Protein AF-0000000068980636 (afdb_homodimer)

Sequence (136 aa):
MPTYKFNMEMACEGCANAAKNVLKKLGDKIQSVETDVASQTVTVETELPQDEILK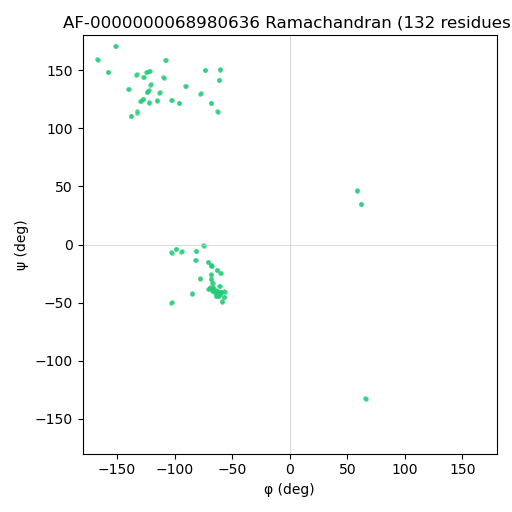TLEKTQKKITVVSMPTYKFNMEMACEGCANAAKN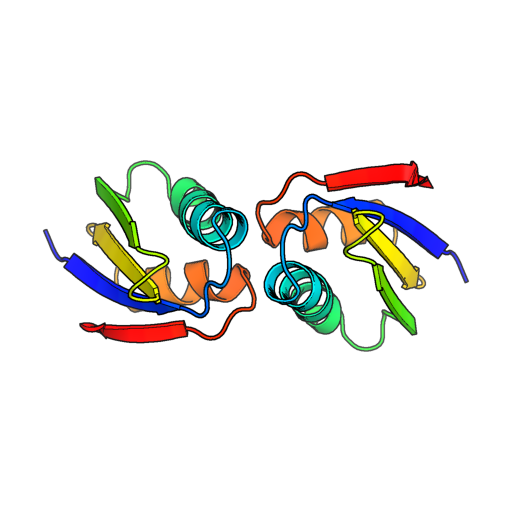VLKKLGDKIQSVETDVASQTVTVETELPQDEILKTLEKTQKKITVVS

Radius of gyration: 15.31 Å; Cα contacts (8 Å, |Δi|>4): 267; chains: 2; bounding box: 28×44×32 Å

Organism: Fasciola gigantica (NCBI:txid46835)

Secondary structure (DSSP, 8-state):
--EEEEEE--SSHHHHHHHHHHHHTTGGGEEEEEEETTTTEEEEEESS-HHHHHHHHHTT-S-EEE--/--EEEEEE--SSHHHHHHHHHHHHTTGGGEEEEEEETTTTEEEEEESS-HHHHHHHHHTT-S-EEE--

Foldseek 3Di:
DDKWKKAWQAPDVVLVVVLVVLVCVVPPQWPDWDADNVRRMIMTDGPDDPVVSVVSSCVSVTDMDTDD/DDKWKKAWQAPDVVLVVVLVVLVCVVPPQWPDWDADNVRRMIMTDGPDDPVVSVVSSCVSVTDMDTDD

pLDDT: mean 96.12, std 2.6, range [85.62, 98.75]

Solvent-accessible surface area (backbone atoms only — not comparable to full-atom values): 7414 Å² total; per-residue (Å²): 124,54,64,39,30,30,36,36,74,36,89,38,71,62,48,48,47,18,52,52,46,44,51,51,74,58,45,88,52,47,76,43,79,47,74,37,59,91,75,21,34,40,38,37,33,27,80,64,59,67,67,58,55,51,54,46,50,44,48,39,43,47,62,68,43,85,70,82,122,55,64,38,32,31,37,34,74,36,89,40,70,62,47,48,47,18,52,53,46,43,52,53,73,59,45,88,53,48,76,46,78,47,70,37,59,92,77,21,35,39,36,37,34,27,80,61,60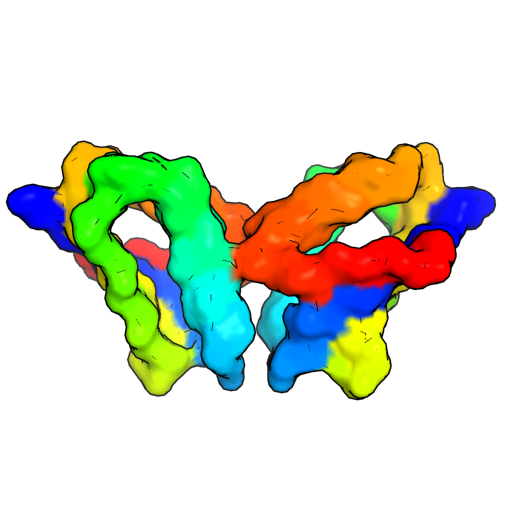,67,68,58,55,51,55,47,52,44,51,40,44,47,62,67,43,87,71,81

InterPro domains:
  IPR006121 Heavy metal-associated domain, HMA [PF00403] (7-62)
  IPR006121 Heavy metal-associated domain, HMA [PS50846] (1-65)
  IPR006121 Heavy metal-associated domain, HMA [cd00371] (10-65)
  IPR036163 Heavy metal-associated domain superfamily [SSF55008] (5-66)
  IPR051881 Copper transport ATOX1-like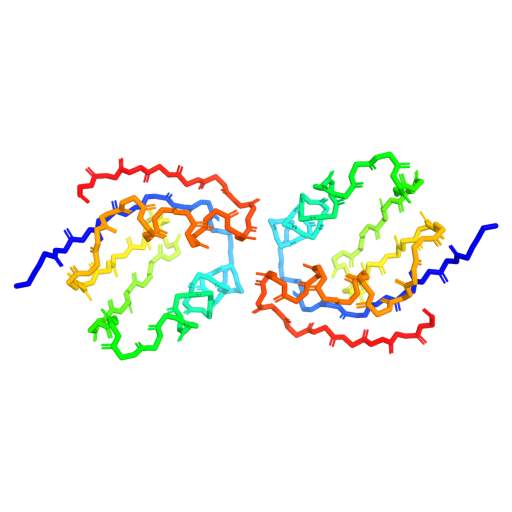 [PTHR46365] (1-67)

Structure (mmCIF, N/CA/C/O backbone):
data_AF-0000000068980636-model_v1
#
loop_
_entity.id
_entity.type
_entity.pdbx_description
1 polymer 'Copper transport protein ATOX1'
#
loop_
_atom_site.group_PDB
_atom_site.id
_atom_site.type_symbol
_atom_site.label_atom_id
_atom_site.label_alt_id
_atom_site.label_comp_id
_atom_site.label_asym_id
_atom_site.label_entity_id
_atom_site.label_seq_id
_atom_site.pdbx_PDB_ins_code
_atom_site.Cartn_x
_atom_site.Cartn_y
_atom_site.Cartn_z
_atom_site.occupancy
_atom_site.B_iso_or_equiv
_atom_site.auth_seq_id
_atom_site.auth_comp_id
_atom_site.auth_asym_id
_atom_site.auth_atom_id
_atom_site.pdbx_PDB_model_num
ATOM 1 N N . MET A 1 1 ? 5.371 23.688 12.695 1 85.75 1 MET A N 1
ATOM 2 C CA . MET A 1 1 ? 5.758 22.609 11.812 1 85.75 1 MET A CA 1
ATOM 3 C C . MET A 1 1 ? 4.77 22.469 10.656 1 85.75 1 MET A C 1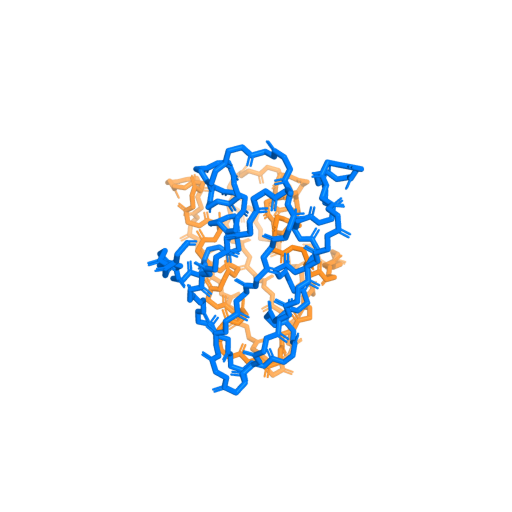
ATOM 5 O O . MET A 1 1 ? 3.561 22.578 10.852 1 85.75 1 MET A O 1
ATOM 9 N N . PRO A 1 2 ? 5.25 22.328 9.43 1 94.75 2 PRO A N 1
ATOM 10 C CA . PRO A 1 2 ? 4.289 22.266 8.32 1 94.75 2 PRO A CA 1
ATOM 11 C C . PRO A 1 2 ? 3.342 21.078 8.422 1 94.75 2 PRO A C 1
ATOM 13 O O . PRO A 1 2 ? 3.707 20.031 8.977 1 94.75 2 PRO A O 1
ATOM 16 N N . THR A 1 3 ? 2.062 21.266 8.055 1 97.94 3 THR A N 1
ATOM 17 C CA . THR A 1 3 ? 1.036 20.234 7.941 1 97.94 3 THR A CA 1
ATOM 18 C C . THR A 1 3 ? 0.576 20.078 6.496 1 97.94 3 THR A C 1
ATOM 20 O O . THR A 1 3 ? 0.189 21.062 5.855 1 97.94 3 THR A O 1
ATOM 23 N N . TYR A 1 4 ? 0.702 18.891 6.059 1 98.5 4 TYR A N 1
ATOM 24 C CA . TYR A 1 4 ? 0.232 18.609 4.707 1 98.5 4 TYR A CA 1
ATOM 25 C C . TYR A 1 4 ? -1.021 17.75 4.734 1 98.5 4 TYR A C 1
ATOM 27 O O . TYR A 1 4 ? -1.142 16.844 5.566 1 98.5 4 TYR A O 1
ATOM 35 N N . LYS A 1 5 ? -1.926 18.016 3.805 1 98.69 5 LYS A N 1
ATOM 36 C CA . LYS A 1 5 ? -3.15 17.234 3.641 1 98.69 5 LYS A CA 1
ATOM 37 C C . LYS A 1 5 ? -3.227 16.609 2.246 1 98.69 5 LYS A C 1
ATOM 39 O O . LYS A 1 5 ? -2.922 17.281 1.252 1 98.69 5 LYS A O 1
ATOM 44 N N . PHE A 1 6 ? -3.656 15.391 2.262 1 98.75 6 PHE A N 1
ATOM 45 C CA . PHE A 1 6 ? -3.799 14.648 1.015 1 98.75 6 PHE A CA 1
ATOM 46 C C . PHE A 1 6 ? -5.148 13.938 0.954 1 98.75 6 PHE A C 1
ATOM 48 O O . PHE A 1 6 ? -5.691 13.539 1.984 1 98.75 6 PHE A O 1
ATOM 55 N N . ASN A 1 7 ? -5.648 13.867 -0.273 1 98.44 7 ASN A N 1
ATOM 56 C CA . ASN A 1 7 ? -6.699 12.883 -0.533 1 98.44 7 ASN A CA 1
ATOM 57 C C . ASN A 1 7 ? -6.117 11.555 -0.994 1 98.44 7 ASN A C 1
ATOM 59 O O . ASN A 1 7 ? -5.172 11.523 -1.786 1 98.44 7 ASN A O 1
ATOM 63 N N . MET A 1 8 ? -6.68 10.523 -0.436 1 97.31 8 MET A N 1
ATOM 64 C CA . MET A 1 8 ? -6.305 9.172 -0.836 1 97.31 8 MET A CA 1
ATOM 65 C C . MET A 1 8 ? -7.527 8.266 -0.911 1 97.31 8 MET A C 1
ATOM 67 O O . MET A 1 8 ? -8.398 8.312 -0.038 1 97.31 8 MET A O 1
ATOM 71 N N . GLU A 1 9 ? -7.613 7.555 -1.938 1 94.62 9 GLU A N 1
ATOM 72 C CA . GLU A 1 9 ? -8.703 6.594 -2.053 1 94.62 9 GLU A CA 1
ATOM 73 C C . GLU A 1 9 ? -8.625 5.531 -0.958 1 94.62 9 GLU A C 1
ATOM 75 O O . GLU A 1 9 ? -7.656 4.77 -0.895 1 94.62 9 GLU A O 1
ATOM 80 N N . MET A 1 10 ? -9.688 5.543 -0.004 1 92.5 10 MET A N 1
ATOM 81 C CA . MET A 1 10 ? -9.781 4.578 1.09 1 92.5 10 MET A CA 1
ATOM 82 C C . MET A 1 10 ? -11.188 3.996 1.18 1 92.5 10 MET A C 1
ATOM 84 O O . MET A 1 10 ? -12.172 4.738 1.254 1 92.5 10 MET A O 1
ATOM 88 N N . ALA A 1 11 ? -11.32 2.768 0.949 1 87.44 11 ALA A N 1
ATOM 89 C CA . ALA A 1 11 ? -12.648 2.188 1.088 1 87.44 11 ALA A CA 1
ATOM 90 C C . ALA A 1 11 ? -12.773 1.394 2.385 1 87.44 11 ALA A C 1
ATOM 92 O O . ALA A 1 11 ? -13.859 0.943 2.746 1 87.44 11 ALA A O 1
ATOM 93 N N . CYS A 1 12 ? -11.711 1.227 3.084 1 92.75 12 CYS A N 1
ATOM 94 C CA . CYS A 1 12 ? -11.719 0.451 4.32 1 92.75 12 CYS A CA 1
ATOM 95 C C . CYS A 1 12 ? -10.648 0.943 5.277 1 92.75 12 CYS A C 1
ATOM 97 O O . CYS A 1 12 ? -9.766 1.712 4.891 1 92.75 12 CYS A O 1
ATOM 99 N N . GLU A 1 13 ? -10.742 0.378 6.52 1 92.31 13 GLU A N 1
ATOM 100 C CA . GLU A 1 13 ? -9.758 0.745 7.527 1 92.31 13 GLU A CA 1
ATOM 101 C C . GLU A 1 13 ? -8.375 0.196 7.176 1 92.31 13 GLU A C 1
ATOM 103 O O . GLU A 1 13 ? -7.355 0.783 7.543 1 92.31 13 GLU A O 1
ATOM 108 N N . GLY A 1 14 ? -8.32 -0.842 6.449 1 92.56 14 GLY A N 1
ATOM 109 C CA . GLY A 1 14 ? -7.055 -1.405 6 1 92.56 14 GLY A CA 1
ATOM 110 C C . GLY A 1 14 ? -6.246 -0.45 5.145 1 92.56 14 GLY A C 1
ATOM 111 O O . GLY A 1 14 ? -5.027 -0.35 5.301 1 92.56 14 GLY A O 1
ATOM 112 N N . CYS A 1 15 ? -6.957 0.218 4.297 1 93.38 15 CYS A N 1
ATOM 113 C CA . CYS A 1 15 ? -6.293 1.21 3.457 1 93.38 15 CYS A CA 1
ATOM 114 C C . CYS A 1 15 ? -5.723 2.344 4.301 1 93.38 15 CYS A C 1
ATOM 116 O O . CYS A 1 15 ? -4.609 2.807 4.055 1 93.38 15 CYS A O 1
ATOM 118 N N . ALA A 1 16 ? -6.559 2.797 5.262 1 95 16 ALA A N 1
ATOM 119 C CA . ALA A 1 16 ? -6.07 3.842 6.156 1 95 16 ALA A CA 1
ATOM 120 C C . ALA A 1 16 ? -4.828 3.379 6.914 1 95 16 ALA A C 1
ATOM 122 O O . ALA A 1 16 ? -3.855 4.129 7.043 1 95 16 ALA A O 1
ATOM 123 N N . ASN A 1 17 ? -4.824 2.172 7.348 1 95.38 17 ASN A N 1
ATOM 124 C CA . ASN A 1 17 ? -3.676 1.632 8.07 1 95.38 17 ASN A CA 1
ATOM 125 C C . ASN A 1 17 ? -2.449 1.52 7.168 1 95.38 17 ASN A C 1
ATOM 127 O O . ASN A 1 17 ? -1.322 1.736 7.617 1 95.38 17 ASN A O 1
ATOM 131 N N . ALA A 1 18 ? -2.715 1.175 5.953 1 95.12 18 ALA A N 1
ATOM 132 C CA . ALA A 1 18 ? -1.614 1.14 4.992 1 95.12 18 ALA A CA 1
ATOM 133 C C . ALA A 1 18 ? -0.92 2.496 4.902 1 95.12 18 ALA A C 1
ATOM 135 O O . ALA A 1 18 ? 0.31 2.574 4.945 1 95.12 18 ALA A O 1
ATOM 136 N N . ALA A 1 19 ? -1.663 3.572 4.824 1 97.06 19 ALA A N 1
ATOM 137 C CA . ALA A 1 19 ? -1.111 4.926 4.789 1 97.06 19 ALA A CA 1
ATOM 138 C C . ALA A 1 19 ? -0.272 5.207 6.031 1 97.06 19 ALA A C 1
ATOM 140 O O . ALA A 1 19 ? 0.861 5.684 5.926 1 97.06 19 ALA A O 1
ATOM 141 N N . LYS A 1 20 ? -0.861 4.902 7.137 1 97.25 20 LYS A N 1
ATOM 142 C CA . LYS A 1 20 ? -0.14 5.129 8.383 1 97.25 20 LYS A CA 1
ATOM 143 C C . LYS A 1 20 ? 1.159 4.328 8.422 1 97.25 20 LYS A C 1
ATOM 145 O O . LYS A 1 20 ? 2.209 4.859 8.789 1 97.25 20 LYS A O 1
ATOM 150 N N . ASN A 1 21 ? 1.07 3.127 7.973 1 96.44 21 ASN A N 1
ATOM 151 C CA . ASN A 1 21 ? 2.213 2.225 8.07 1 96.44 21 ASN A CA 1
ATOM 152 C C . ASN A 1 21 ? 3.33 2.625 7.113 1 96.44 21 ASN A C 1
ATOM 154 O O . ASN A 1 21 ? 4.512 2.523 7.453 1 96.44 21 ASN A O 1
ATOM 158 N N . VAL A 1 22 ? 3.004 3.066 5.941 1 96.62 22 VAL A N 1
ATOM 159 C CA . VAL A 1 22 ? 4.047 3.49 5.012 1 96.62 22 VAL A CA 1
ATOM 160 C C . VAL A 1 22 ? 4.727 4.75 5.539 1 96.62 22 VAL A C 1
ATOM 162 O O . VAL A 1 22 ? 5.938 4.93 5.371 1 96.62 22 VAL A O 1
ATOM 165 N N . LEU A 1 23 ? 3.984 5.586 6.219 1 97.88 23 LEU A N 1
ATOM 166 C CA . LEU A 1 23 ? 4.535 6.832 6.746 1 97.88 23 LEU A CA 1
ATOM 167 C C . LEU A 1 23 ? 5.352 6.57 8.008 1 97.88 23 LEU A C 1
ATOM 169 O O . LEU A 1 23 ? 6.293 7.309 8.305 1 97.88 23 LEU A O 1
ATOM 173 N N . LYS A 1 24 ? 4.949 5.539 8.703 1 96.25 24 LYS A N 1
ATOM 174 C CA . LYS A 1 24 ? 5.684 5.16 9.906 1 96.25 24 LYS A CA 1
ATOM 175 C C . LYS A 1 24 ? 7.137 4.824 9.578 1 96.25 24 LYS A C 1
ATOM 177 O O . LYS A 1 24 ? 8.023 5 10.414 1 96.25 24 LYS A O 1
ATOM 182 N N . LYS A 1 25 ? 7.375 4.449 8.367 1 95.19 25 LYS A N 1
ATOM 183 C CA . LYS A 1 25 ? 8.727 4.094 7.945 1 95.19 25 LYS A CA 1
ATOM 184 C C . LYS A 1 25 ? 9.633 5.32 7.922 1 95.19 25 LYS A C 1
ATOM 186 O O . LYS A 1 25 ? 10.859 5.191 7.926 1 95.19 25 LYS A O 1
ATOM 191 N N . LEU A 1 26 ? 9.055 6.492 7.906 1 95.81 26 LEU A N 1
ATOM 192 C CA . LEU A 1 26 ? 9.82 7.73 7.93 1 95.81 26 LEU A CA 1
ATOM 193 C C . LEU A 1 26 ? 10.242 8.078 9.352 1 95.81 26 LEU A C 1
ATOM 195 O O . LEU A 1 26 ? 11.055 8.984 9.562 1 95.81 26 LEU A O 1
ATOM 199 N N . GLY A 1 27 ? 9.797 7.344 10.273 1 91.06 27 GLY A N 1
ATOM 200 C CA . GLY A 1 27 ? 10.273 7.375 11.648 1 91.06 27 GLY A CA 1
ATOM 201 C C . GLY A 1 27 ? 9.977 8.68 12.352 1 91.06 27 GLY A C 1
ATOM 202 O O . GLY A 1 27 ? 8.836 9.156 12.344 1 91.06 27 GLY A O 1
ATOM 203 N N . ASP A 1 28 ? 11.062 9.18 13 1 91 28 ASP A N 1
ATOM 204 C CA . ASP A 1 28 ? 10.938 10.32 13.898 1 91 28 ASP A CA 1
ATOM 205 C C . ASP A 1 28 ? 10.758 11.625 13.125 1 91 28 ASP A C 1
ATOM 207 O O . ASP A 1 28 ? 10.555 12.68 13.711 1 91 28 ASP A O 1
ATOM 211 N N . LYS A 1 29 ? 10.766 11.578 11.844 1 94.31 29 LYS A N 1
ATOM 212 C CA . LYS A 1 29 ? 10.617 12.773 11.023 1 94.31 29 LYS A CA 1
ATOM 213 C C . LYS A 1 29 ? 9.148 13.164 10.883 1 94.31 29 LYS A C 1
ATOM 215 O O . LYS A 1 29 ? 8.828 14.25 10.391 1 94.31 29 LYS A O 1
ATOM 220 N N . ILE A 1 30 ? 8.297 12.211 11.289 1 96.56 30 ILE A N 1
ATOM 221 C CA . ILE A 1 30 ? 6.859 12.453 11.266 1 96.56 30 ILE A CA 1
ATOM 222 C C . ILE A 1 30 ? 6.363 12.742 12.68 1 96.56 30 ILE A C 1
ATOM 224 O O . ILE A 1 30 ? 6.59 11.945 13.602 1 96.56 30 ILE A O 1
ATOM 228 N N . GLN A 1 31 ? 5.727 13.836 12.852 1 97.06 31 GLN A N 1
ATOM 229 C CA . GLN A 1 31 ? 5.207 14.203 14.164 1 97.06 31 GLN A CA 1
ATOM 230 C C . GLN A 1 31 ? 3.836 13.57 14.406 1 97.06 31 GLN A C 1
ATOM 232 O O . GLN A 1 31 ? 3.543 13.117 15.508 1 97.06 31 GLN A O 1
ATOM 237 N N . SER A 1 32 ? 3.025 13.609 13.367 1 97.75 32 SER A N 1
ATOM 238 C CA . SER A 1 32 ? 1.723 12.961 13.5 1 97.75 32 SER A CA 1
ATOM 239 C C . SER A 1 32 ? 1.138 12.609 12.141 1 97.75 32 SER A C 1
ATOM 241 O O . SER A 1 32 ? 1.431 13.273 11.141 1 97.75 32 SER A O 1
ATOM 243 N N . VAL A 1 33 ? 0.408 11.57 12.141 1 98.31 33 VAL A N 1
ATOM 244 C CA . VAL A 1 33 ? -0.379 11.141 10.992 1 98.31 33 VAL A CA 1
ATOM 245 C C . VAL A 1 33 ? -1.83 10.922 11.414 1 98.31 33 VAL A C 1
ATOM 247 O O . VAL A 1 33 ? -2.104 10.164 12.352 1 98.31 33 VAL A O 1
ATOM 250 N N . GLU A 1 34 ? -2.754 11.57 10.75 1 98.06 34 GLU A N 1
ATOM 251 C CA . GLU A 1 34 ? -4.188 11.359 10.938 1 98.06 34 GLU A CA 1
ATOM 252 C C . GLU A 1 34 ? -4.863 10.953 9.625 1 98.06 34 GLU A C 1
ATOM 254 O O . GLU A 1 34 ? -4.617 11.562 8.586 1 98.06 34 GLU A O 1
ATOM 259 N N . THR A 1 35 ? -5.676 9.898 9.805 1 98.19 35 THR A N 1
ATOM 260 C CA . THR A 1 35 ? -6.426 9.445 8.641 1 98.19 35 THR A CA 1
ATOM 261 C C . THR A 1 35 ? -7.926 9.477 8.914 1 98.19 35 THR A C 1
ATOM 263 O O . THR A 1 35 ? -8.359 9.312 10.055 1 98.19 35 THR A O 1
ATOM 266 N N . ASP A 1 36 ? -8.672 9.711 7.832 1 97.62 36 ASP A N 1
ATOM 267 C CA . ASP A 1 36 ? -10.125 9.695 7.895 1 97.62 36 ASP A CA 1
ATOM 268 C C . ASP A 1 36 ? -10.719 8.984 6.676 1 97.62 36 ASP A C 1
ATOM 270 O O . ASP A 1 36 ? -10.688 9.523 5.566 1 97.62 36 ASP A O 1
ATOM 274 N N . VAL A 1 37 ? -11.305 7.805 6.883 1 96.12 37 VAL A N 1
ATOM 275 C CA . VAL A 1 37 ? -11.828 6.988 5.793 1 96.12 37 VAL A CA 1
ATOM 276 C C . VAL A 1 37 ? -13.062 7.664 5.188 1 96.12 37 VAL A C 1
ATOM 278 O O . VAL A 1 37 ? -13.234 7.66 3.965 1 96.12 37 VAL A O 1
ATOM 281 N N . ALA A 1 38 ? -13.875 8.297 6.043 1 96.62 38 ALA A N 1
ATOM 282 C CA . ALA A 1 38 ? -15.109 8.922 5.578 1 96.62 38 ALA A CA 1
ATOM 283 C C . ALA A 1 38 ? -14.82 10.062 4.609 1 96.62 38 ALA A C 1
ATOM 285 O O . ALA A 1 38 ? -15.453 10.172 3.561 1 96.62 38 ALA A O 1
ATOM 286 N N . SER A 1 39 ? -13.773 10.82 4.93 1 96.94 39 SER A N 1
ATOM 287 C CA . SER A 1 39 ? -13.422 11.961 4.086 1 96.94 39 SER A CA 1
ATOM 288 C C . SER A 1 39 ? -12.281 11.609 3.133 1 96.94 39 SER A C 1
ATOM 290 O O . SER A 1 39 ? -11.891 12.43 2.297 1 96.94 39 SER A O 1
ATOM 292 N N . GLN A 1 40 ? -11.75 10.461 3.236 1 97.44 40 GLN A N 1
ATOM 293 C CA . GLN A 1 40 ? -10.68 9.953 2.385 1 97.44 40 GLN A CA 1
ATOM 294 C C . GLN A 1 40 ? -9.453 10.859 2.455 1 97.44 40 GLN A C 1
ATOM 296 O O . GLN A 1 40 ? -8.875 11.219 1.423 1 97.44 40 GLN A O 1
ATOM 301 N N . THR A 1 41 ? -9.078 11.227 3.713 1 98.19 41 THR A N 1
ATOM 302 C CA . THR A 1 41 ? -7.992 12.188 3.859 1 98.19 41 THR A CA 1
ATOM 303 C C . THR A 1 41 ? -6.883 11.617 4.742 1 98.19 41 THR A C 1
ATOM 305 O O . THR A 1 41 ? -7.148 10.812 5.641 1 98.19 41 THR A O 1
ATOM 308 N N . VAL A 1 42 ? -5.664 12.047 4.426 1 98.62 42 VAL A N 1
ATOM 309 C CA . VAL A 1 42 ? -4.473 11.836 5.242 1 98.62 42 VAL A CA 1
ATOM 310 C C . VAL A 1 42 ? -3.842 13.188 5.59 1 98.62 42 VAL A C 1
ATOM 312 O O . VAL A 1 42 ? -3.537 13.984 4.699 1 98.62 42 VAL A O 1
ATOM 315 N N . THR A 1 43 ? -3.693 13.469 6.836 1 98.75 43 THR A N 1
ATOM 316 C CA . THR A 1 43 ? -3.041 14.688 7.316 1 98.75 43 THR A CA 1
ATOM 317 C C . THR A 1 43 ? -1.734 14.352 8.031 1 98.75 43 THR A C 1
ATOM 319 O O . THR A 1 43 ? -1.711 13.508 8.93 1 98.75 43 THR A O 1
ATOM 322 N N . VAL A 1 44 ? -0.689 15.07 7.629 1 98.56 44 VAL A N 1
ATOM 323 C CA . VAL A 1 44 ? 0.635 14.734 8.141 1 98.56 44 VAL A CA 1
ATOM 324 C C . VAL A 1 44 ? 1.315 15.984 8.688 1 98.56 44 VAL A C 1
ATOM 326 O O . VAL A 1 44 ? 1.408 17 7.992 1 98.56 44 VAL A O 1
ATOM 329 N N . GLU A 1 45 ? 1.714 15.977 9.906 1 98.44 45 GLU A N 1
ATOM 330 C CA . GLU A 1 45 ? 2.582 16.984 10.492 1 98.44 45 GLU A CA 1
ATOM 331 C C . GLU A 1 45 ? 4.043 16.547 10.469 1 98.44 45 GLU A C 1
ATOM 333 O O . GLU A 1 45 ? 4.398 15.531 11.07 1 98.44 45 GLU A O 1
ATOM 338 N N . THR A 1 46 ? 4.953 17.312 9.828 1 98.06 46 THR A N 1
ATOM 339 C CA . THR A 1 46 ? 6.32 16.859 9.602 1 98.06 46 THR A CA 1
ATOM 340 C C . THR A 1 46 ? 7.211 18.016 9.156 1 98.06 46 THR A C 1
ATOM 342 O O . THR A 1 46 ? 6.715 19.047 8.695 1 98.06 46 THR A O 1
ATOM 345 N N . GLU A 1 47 ? 8.477 17.797 9.352 1 96.38 47 GLU A N 1
ATOM 346 C CA . GLU A 1 47 ? 9.43 18.781 8.836 1 96.38 47 GLU A CA 1
ATOM 347 C C . GLU A 1 47 ? 9.93 18.391 7.449 1 96.38 47 GLU A C 1
ATOM 349 O O . GLU A 1 47 ? 10.633 19.172 6.801 1 96.38 47 GLU A O 1
ATOM 354 N N . LEU A 1 48 ? 9.531 17.203 7 1 97.44 48 LEU A N 1
ATOM 355 C CA . LEU A 1 48 ? 9.93 16.766 5.668 1 97.44 48 LEU A CA 1
ATOM 356 C 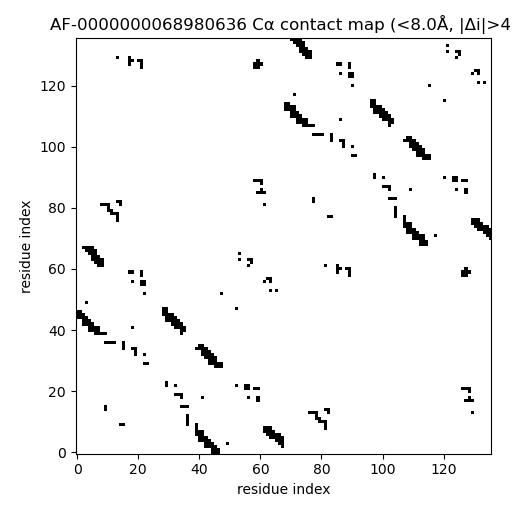C . LEU A 1 48 ? 9.156 17.516 4.594 1 97.44 48 LEU A C 1
ATOM 358 O O . LEU A 1 48 ? 8.039 17.984 4.832 1 97.44 48 LEU A O 1
ATOM 362 N N . PRO A 1 49 ? 9.797 17.688 3.422 1 97.75 49 PRO A N 1
ATOM 363 C CA . PRO A 1 49 ? 9.07 18.344 2.324 1 97.75 49 PRO A CA 1
ATOM 364 C C . PRO A 1 49 ? 7.82 17.578 1.909 1 97.75 49 PRO A C 1
ATOM 366 O O . PRO A 1 49 ? 7.785 16.344 1.985 1 97.75 49 PRO A O 1
ATOM 369 N N . GLN A 1 50 ? 6.773 18.281 1.395 1 98 50 GLN A N 1
ATOM 370 C CA . GLN A 1 50 ? 5.492 17.703 0.983 1 98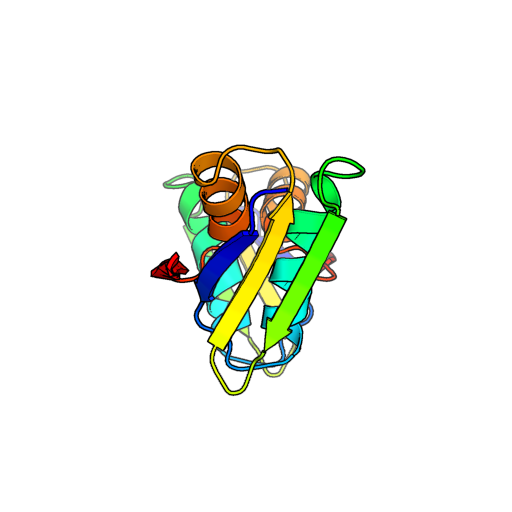 50 GLN A CA 1
ATOM 371 C C . GLN A 1 50 ? 5.688 16.625 -0.067 1 98 50 GLN A C 1
ATOM 373 O O . GLN A 1 50 ? 5.008 15.594 -0.036 1 98 50 GLN A O 1
ATOM 378 N N . ASP A 1 51 ? 6.613 16.891 -0.99 1 97.81 51 ASP A N 1
ATOM 379 C CA . ASP A 1 51 ? 6.855 15.953 -2.086 1 97.81 51 ASP A CA 1
ATOM 380 C C . ASP A 1 51 ? 7.32 14.594 -1.56 1 97.81 51 ASP A C 1
ATOM 382 O O . ASP A 1 51 ? 6.996 13.555 -2.137 1 97.81 51 ASP A O 1
ATOM 386 N N . GLU A 1 52 ? 8.086 14.57 -0.502 1 97.69 52 GLU A N 1
ATOM 387 C CA . GLU A 1 52 ? 8.547 13.32 0.083 1 97.69 52 GLU A CA 1
ATOM 388 C C . GLU A 1 52 ? 7.387 12.523 0.679 1 97.69 52 GLU A C 1
ATOM 390 O O . GLU A 1 52 ? 7.34 11.297 0.562 1 97.69 52 GLU A O 1
ATOM 395 N N . ILE A 1 53 ? 6.406 13.188 1.32 1 98.25 53 ILE A N 1
ATOM 396 C CA . ILE A 1 53 ? 5.234 12.547 1.904 1 98.25 53 ILE A CA 1
ATOM 397 C C . ILE A 1 53 ? 4.352 11.977 0.796 1 98.25 53 ILE A C 1
ATOM 399 O O . ILE A 1 53 ? 3.871 10.844 0.9 1 98.25 53 ILE A O 1
ATOM 403 N N . LEU A 1 54 ? 4.27 12.797 -0.282 1 98.19 54 LEU A N 1
ATOM 404 C CA . LEU A 1 54 ? 3.488 12.344 -1.428 1 98.19 54 LEU A CA 1
ATOM 405 C C . LEU A 1 54 ? 4.082 11.07 -2.025 1 98.19 54 LEU A C 1
ATOM 407 O O . LEU A 1 54 ? 3.365 10.094 -2.252 1 98.19 54 LEU A O 1
ATOM 411 N N . LYS A 1 55 ? 5.375 11.07 -2.168 1 97.12 55 LYS A N 1
ATOM 412 C CA . LYS A 1 55 ? 6.051 9.906 -2.742 1 97.12 55 LYS A CA 1
ATOM 413 C C . LYS A 1 55 ? 5.883 8.68 -1.852 1 97.12 55 LYS A C 1
ATOM 415 O O . LYS A 1 55 ? 5.684 7.566 -2.348 1 97.12 55 LYS A O 1
ATOM 420 N N . THR A 1 56 ? 5.957 8.922 -0.576 1 97.44 56 THR A N 1
ATOM 421 C CA . THR A 1 56 ? 5.801 7.824 0.373 1 97.44 56 THR A CA 1
ATOM 422 C C . THR A 1 56 ? 4.391 7.242 0.303 1 97.44 56 THR A C 1
ATOM 424 O O . THR A 1 56 ? 4.219 6.023 0.261 1 97.44 56 THR A O 1
ATOM 427 N N . LEU A 1 57 ? 3.424 8.109 0.206 1 97.69 57 LEU A N 1
ATOM 428 C CA . LEU A 1 57 ? 2.035 7.668 0.135 1 97.69 57 LEU A CA 1
ATOM 429 C C . LEU A 1 57 ? 1.762 6.949 -1.181 1 97.69 57 LEU A C 1
ATOM 431 O O . LEU A 1 57 ? 0.958 6.012 -1.225 1 97.69 57 LEU A O 1
ATOM 435 N N . GLU A 1 58 ? 2.479 7.332 -2.219 1 96.12 58 GLU A N 1
ATOM 436 C CA . GLU A 1 58 ? 2.283 6.723 -3.531 1 96.12 58 GLU A CA 1
ATOM 437 C C . GLU A 1 58 ? 2.73 5.266 -3.535 1 96.12 58 GLU A C 1
ATOM 439 O O . GLU A 1 58 ? 2.328 4.488 -4.402 1 96.12 58 GLU A O 1
ATOM 444 N N . LYS A 1 59 ? 3.549 4.875 -2.543 1 94.88 59 LYS A N 1
ATOM 445 C CA . LYS A 1 59 ? 3.959 3.479 -2.441 1 94.88 59 LYS A CA 1
ATOM 446 C C . LYS A 1 59 ? 2.758 2.572 -2.189 1 94.88 59 LYS A C 1
ATOM 448 O O . LYS A 1 59 ? 2.793 1.383 -2.516 1 94.88 59 LYS A O 1
ATOM 453 N N . THR A 1 60 ? 1.652 3.148 -1.646 1 95.38 60 THR A N 1
ATOM 454 C CA . THR A 1 60 ? 0.439 2.371 -1.422 1 95.38 60 THR A CA 1
ATOM 455 C C . THR A 1 60 ? -0.239 2.031 -2.746 1 95.38 60 THR A C 1
ATOM 457 O O . THR A 1 60 ? -1.12 1.171 -2.795 1 95.38 60 THR A O 1
ATOM 460 N N . GLN A 1 61 ? 0.18 2.717 -3.738 1 94.69 61 GLN A N 1
ATOM 461 C CA . GLN A 1 61 ? -0.347 2.539 -5.086 1 94.69 61 GLN A CA 1
ATOM 462 C C . GLN A 1 61 ? -1.839 2.857 -5.141 1 94.69 61 GLN A C 1
ATOM 464 O O . GLN A 1 61 ? -2.596 2.195 -5.855 1 94.69 61 GLN A O 1
ATOM 469 N N . LYS A 1 62 ? -2.229 3.779 -4.387 1 93.88 62 LYS A N 1
ATOM 470 C CA . LYS A 1 62 ? -3.559 4.383 -4.418 1 93.88 62 LYS A CA 1
ATOM 471 C C . LYS A 1 62 ? -3.512 5.789 -5 1 93.88 62 LYS A C 1
ATOM 473 O O . LYS A 1 62 ? -2.439 6.391 -5.098 1 93.88 62 LYS A O 1
ATOM 478 N N . LYS A 1 63 ? -4.641 6.207 -5.449 1 94.69 63 LYS A N 1
ATOM 479 C CA . LYS A 1 63 ? -4.707 7.574 -5.949 1 94.69 63 LYS A CA 1
ATOM 480 C C . LYS A 1 63 ? -4.551 8.586 -4.816 1 94.69 63 LYS A C 1
ATOM 482 O O . LYS A 1 63 ? -5.297 8.547 -3.838 1 94.69 63 LYS A O 1
ATOM 487 N N . ILE A 1 64 ? -3.576 9.383 -4.961 1 97.25 64 ILE A N 1
ATOM 488 C CA . ILE A 1 64 ? -3.289 10.406 -3.959 1 97.25 64 ILE A CA 1
ATOM 489 C C . ILE A 1 64 ? -3.266 11.781 -4.617 1 97.25 64 ILE A C 1
ATOM 491 O O . ILE A 1 64 ? -2.68 11.953 -5.688 1 97.25 64 ILE A O 1
ATOM 495 N N . THR A 1 65 ? -3.963 12.695 -4.023 1 97.75 65 THR A N 1
ATOM 496 C CA . THR A 1 65 ? -3.9 14.078 -4.492 1 97.75 65 THR A CA 1
ATOM 497 C C . THR A 1 65 ? -3.562 15.023 -3.344 1 97.75 65 THR A C 1
ATOM 499 O O . THR A 1 65 ? -3.99 14.812 -2.207 1 97.75 65 THR A O 1
ATOM 502 N N . VAL A 1 66 ? -2.775 16.062 -3.697 1 97.88 66 VAL A N 1
ATOM 503 C CA . VAL A 1 66 ? -2.402 17.047 -2.693 1 97.88 66 VAL A CA 1
ATOM 504 C C . VAL A 1 66 ? -3.57 18 -2.449 1 97.88 66 VAL A C 1
ATOM 506 O O . VAL A 1 66 ? -4.199 18.469 -3.396 1 97.88 66 VAL A O 1
ATOM 509 N N . VAL A 1 67 ? -3.91 18.188 -1.179 1 97.56 67 VAL A N 1
ATOM 510 C CA . VAL A 1 67 ? -4.957 19.141 -0.806 1 97.56 67 VAL A CA 1
ATOM 511 C C . VAL A 1 67 ? -4.328 20.422 -0.278 1 97.56 67 VAL A C 1
ATOM 513 O O . VAL A 1 67 ? -4.715 21.516 -0.683 1 97.56 67 VAL A O 1
ATOM 516 N N . SER A 1 68 ? -3.373 20.359 0.675 1 92.44 68 SER A N 1
ATOM 517 C CA . SER A 1 68 ? -2.703 21.531 1.223 1 92.44 68 SER A CA 1
ATOM 518 C C . SER A 1 68 ? -1.338 21.172 1.8 1 92.44 68 SER A C 1
ATOM 520 O O . SER A 1 68 ? -1.078 20.016 2.111 1 92.44 68 SER A O 1
ATOM 522 N N . MET B 1 1 ? 6.93 -21.734 -15.547 1 85.62 1 MET B N 1
ATOM 523 C CA . MET B 1 1 ? 7.262 -20.516 -14.812 1 85.62 1 MET B CA 1
ATOM 524 C C . MET B 1 1 ? 6.797 -20.609 -13.367 1 85.62 1 MET B C 1
ATOM 526 O O . MET B 1 1 ? 5.695 -21.109 -13.094 1 85.62 1 MET B O 1
ATOM 530 N N . PRO B 1 2 ? 7.633 -20.266 -12.398 1 94.69 2 PRO B N 1
ATOM 531 C CA . PRO B 1 2 ? 7.207 -20.422 -11.008 1 94.69 2 PRO B CA 1
ATOM 532 C C . PRO B 1 2 ? 5.98 -19.578 -10.664 1 94.69 2 PRO B C 1
ATOM 534 O O . PRO B 1 2 ? 5.777 -18.516 -11.25 1 94.69 2 PRO B O 1
ATOM 537 N N . THR B 1 3 ? 5.055 -20.141 -9.844 1 97.88 3 THR B N 1
ATOM 538 C CA . THR B 1 3 ? 3.889 -19.453 -9.289 1 97.88 3 THR B CA 1
ATOM 539 C C . THR B 1 3 ? 3.992 -19.359 -7.77 1 97.88 3 THR B C 1
ATOM 541 O O . THR B 1 3 ? 4.195 -20.359 -7.09 1 97.88 3 THR B O 1
ATOM 544 N N . TYR B 1 4 ? 3.91 -18.156 -7.352 1 98.5 4 TYR B N 1
ATOM 545 C CA . TYR B 1 4 ? 3.932 -17.953 -5.91 1 98.5 4 TYR B CA 1
ATOM 546 C C . TYR B 1 4 ? 2.564 -17.5 -5.402 1 98.5 4 TYR B C 1
ATOM 548 O O . TYR B 1 4 ? 1.869 -16.734 -6.066 1 98.5 4 TYR B O 1
ATOM 556 N N . LYS B 1 5 ? 2.213 -17.969 -4.215 1 98.69 5 LYS B N 1
ATOM 557 C CA . LYS B 1 5 ? 0.971 -17.594 -3.549 1 98.69 5 LYS B CA 1
ATOM 558 C C . LYS B 1 5 ? 1.249 -16.953 -2.191 1 98.69 5 LYS B C 1
ATOM 560 O O . LYS B 1 5 ? 2.094 -17.438 -1.433 1 98.69 5 LYS B O 1
ATOM 565 N N . PHE B 1 6 ? 0.501 -15.906 -1.96 1 98.69 6 PHE B N 1
ATOM 566 C CA . PHE B 1 6 ? 0.633 -15.172 -0.708 1 98.69 6 PHE B CA 1
ATOM 567 C C . PHE B 1 6 ? -0.735 -14.898 -0.091 1 98.69 6 PHE B C 1
ATOM 569 O O . PHE B 1 6 ? -1.725 -14.742 -0.809 1 98.69 6 PHE B O 1
ATOM 576 N N . ASN B 1 7 ? -0.739 -14.906 1.231 1 98.44 7 ASN B N 1
ATOM 577 C CA . ASN B 1 7 ? -1.854 -14.281 1.934 1 98.44 7 ASN B CA 1
ATOM 578 C C . ASN B 1 7 ? -1.577 -12.805 2.225 1 98.44 7 ASN B C 1
ATOM 580 O O . ASN B 1 7 ? -0.462 -12.445 2.6 1 98.44 7 ASN B O 1
ATOM 584 N N . MET B 1 8 ? -2.588 -12.047 1.992 1 97.25 8 MET B N 1
ATOM 585 C CA . MET B 1 8 ? -2.518 -10.625 2.305 1 97.25 8 MET B CA 1
ATOM 586 C C . MET B 1 8 ? -3.834 -10.133 2.895 1 97.25 8 MET B C 1
ATOM 588 O O . MET B 1 8 ? -4.91 -10.492 2.412 1 97.25 8 MET B O 1
ATOM 592 N N . GLU B 1 9 ? -3.742 -9.414 3.91 1 94.56 9 GLU B N 1
ATOM 593 C CA . GLU B 1 9 ? -4.945 -8.82 4.488 1 94.56 9 GLU B CA 1
ATOM 594 C C . GLU B 1 9 ? -5.605 -7.852 3.512 1 94.56 9 GLU B C 1
ATOM 596 O O . GLU B 1 9 ? -5.012 -6.836 3.143 1 94.56 9 GLU B O 1
ATOM 601 N N . MET B 1 10 ? -6.895 -8.211 3.045 1 92.44 10 MET B N 1
ATOM 602 C CA . MET B 1 10 ? -7.676 -7.383 2.127 1 92.44 10 MET B CA 1
ATOM 603 C C . MET B 1 10 ? -9.109 -7.242 2.613 1 92.44 10 MET B C 1
ATOM 605 O O . MET B 1 10 ? -9.805 -8.242 2.816 1 92.44 10 MET B O 1
ATOM 609 N N . ALA B 1 11 ? -9.492 -6.125 2.971 1 87.44 11 ALA B N 1
ATOM 610 C CA . ALA B 1 11 ? -10.875 -5.965 3.398 1 87.44 11 ALA B CA 1
ATOM 611 C C . ALA B 1 11 ? -11.719 -5.316 2.303 1 87.44 11 ALA B C 1
ATOM 613 O O . ALA B 1 11 ? -12.938 -5.219 2.426 1 87.44 11 ALA B O 1
ATOM 614 N N . CYS B 1 12 ? -11.094 -4.875 1.264 1 92.81 12 CYS B N 1
ATOM 615 C CA . CYS B 1 12 ? -11.805 -4.211 0.178 1 92.81 12 CYS B CA 1
ATOM 616 C C . CYS B 1 12 ? -11.086 -4.414 -1.15 1 92.81 12 CYS B C 1
ATOM 618 O O . CYS B 1 12 ? -9.938 -4.867 -1.178 1 92.81 12 CYS B O 1
ATOM 620 N N . GLU B 1 13 ? -11.812 -3.984 -2.219 1 92.06 13 GLU B N 1
ATOM 621 C CA . GLU B 1 13 ? -11.227 -4.102 -3.551 1 92.06 13 GLU B CA 1
ATOM 622 C C . GLU B 1 13 ? -10.047 -3.148 -3.721 1 92.06 13 GLU B C 1
ATOM 624 O O . GLU B 1 13 ? -9.125 -3.424 -4.492 1 92.06 13 GLU B O 1
ATOM 629 N N . GLY B 1 14 ? -10.023 -2.104 -2.996 1 92.38 14 GLY B N 1
ATOM 630 C CA . GLY B 1 14 ? -8.914 -1.168 -3.033 1 92.38 14 GLY B CA 1
ATOM 631 C C . GLY B 1 14 ? -7.594 -1.79 -2.613 1 92.38 14 GLY B C 1
ATOM 632 O O . GLY B 1 14 ? -6.559 -1.529 -3.227 1 92.38 14 GLY B O 1
ATOM 633 N N . CYS B 1 15 ? -7.699 -2.592 -1.605 1 93.44 15 CYS B N 1
ATOM 634 C CA . CYS B 1 15 ? -6.504 -3.293 -1.15 1 93.44 15 CYS B CA 1
ATOM 635 C C . CYS B 1 15 ? -5.992 -4.25 -2.221 1 93.44 15 CYS B C 1
ATOM 637 O O . CYS B 1 15 ? -4.785 -4.34 -2.453 1 93.44 15 CYS B O 1
ATOM 639 N N . ALA B 1 16 ? -6.949 -4.977 -2.82 1 94.94 16 ALA B N 1
ATOM 640 C CA . ALA B 1 16 ? -6.551 -5.871 -3.9 1 94.94 16 ALA B CA 1
ATOM 641 C C . ALA B 1 16 ? -5.891 -5.102 -5.039 1 94.94 16 ALA B C 1
ATOM 643 O O . ALA B 1 16 ? -4.867 -5.527 -5.574 1 94.94 16 ALA B O 1
ATOM 644 N N . ASN B 1 17 ? -6.41 -3.979 -5.363 1 95.38 17 ASN B N 1
ATOM 645 C CA . ASN B 1 17 ? -5.844 -3.16 -6.43 1 95.38 17 ASN B CA 1
ATOM 646 C C . ASN B 1 17 ? -4.461 -2.635 -6.059 1 95.38 17 ASN B C 1
ATOM 648 O O . ASN B 1 17 ? -3.582 -2.527 -6.918 1 95.38 17 ASN B O 1
ATOM 652 N N . ALA B 1 18 ? -4.332 -2.316 -4.82 1 95.19 18 ALA B N 1
ATOM 653 C CA . ALA B 1 18 ? -3.014 -1.899 -4.352 1 95.19 18 ALA B CA 1
ATOM 654 C C . ALA B 1 18 ? -1.969 -2.977 -4.621 1 95.19 18 ALA B C 1
ATOM 656 O O . ALA B 1 18 ? -0.886 -2.686 -5.137 1 95.19 18 ALA B O 1
ATOM 657 N N . ALA B 1 19 ? -2.27 -4.223 -4.332 1 97 19 ALA B N 1
ATOM 658 C CA . ALA B 1 19 ? -1.369 -5.344 -4.594 1 97 19 ALA B CA 1
ATOM 659 C C . ALA B 1 19 ? -1.024 -5.434 -6.078 1 97 19 ALA B C 1
ATOM 661 O O . ALA B 1 19 ? 0.148 -5.543 -6.441 1 97 19 ALA B O 1
ATOM 662 N N . LYS B 1 20 ? -2.055 -5.367 -6.844 1 97.19 20 LYS B N 1
ATOM 663 C CA . LYS B 1 20 ? -1.834 -5.441 -8.289 1 97.19 20 LYS B CA 1
ATOM 664 C C . LYS B 1 20 ? -0.953 -4.293 -8.766 1 97.19 20 LYS B C 1
ATOM 666 O O . LYS B 1 20 ? -0.015 -4.504 -9.539 1 97.19 20 LYS B O 1
ATOM 671 N N . ASN B 1 21 ? -1.22 -3.146 -8.258 1 96.44 21 ASN B N 1
ATOM 672 C CA . ASN B 1 21 ? -0.527 -1.951 -8.727 1 96.44 21 ASN B CA 1
ATOM 673 C C . ASN B 1 21 ? 0.935 -1.942 -8.289 1 96.44 21 ASN B C 1
ATOM 675 O O . ASN B 1 21 ? 1.809 -1.507 -9.039 1 96.44 21 ASN B O 1
ATOM 679 N N . VAL B 1 22 ? 1.225 -2.385 -7.094 1 96.62 22 VAL B N 1
ATOM 680 C CA . VAL B 1 22 ? 2.617 -2.42 -6.66 1 96.62 22 VAL B CA 1
ATOM 681 C C . VAL B 1 22 ? 3.391 -3.445 -7.484 1 96.62 22 VAL B C 1
ATOM 683 O O . VAL B 1 22 ? 4.566 -3.242 -7.793 1 96.62 22 VAL B O 1
ATOM 686 N N . LEU B 1 23 ? 2.727 -4.512 -7.883 1 97.88 23 LEU B N 1
ATOM 687 C CA . LEU B 1 23 ? 3.381 -5.562 -8.656 1 97.88 23 LEU B CA 1
ATOM 688 C C . LEU B 1 23 ? 3.539 -5.141 -10.117 1 97.88 23 LEU B C 1
ATOM 690 O O . LEU B 1 23 ? 4.469 -5.574 -10.797 1 97.88 23 LEU B O 1
ATOM 694 N N . LYS B 1 24 ? 2.627 -4.32 -10.539 1 96.12 24 LYS B N 1
ATOM 695 C CA . LYS B 1 24 ? 2.697 -3.809 -11.906 1 96.12 24 LYS B CA 1
ATOM 696 C C . LYS B 1 24 ? 3.99 -3.029 -12.133 1 96.12 24 LYS B C 1
ATOM 698 O O . LYS B 1 24 ? 4.496 -2.975 -13.258 1 96.12 24 LYS B O 1
ATOM 703 N N . LYS B 1 25 ? 4.539 -2.52 -11.07 1 95.12 25 LYS B N 1
ATOM 704 C CA . LYS B 1 25 ? 5.773 -1.747 -11.172 1 95.12 25 LYS B CA 1
ATOM 705 C C . LYS B 1 25 ? 6.949 -2.635 -11.57 1 95.12 25 LYS B C 1
ATOM 707 O O . LYS B 1 25 ? 7.98 -2.141 -12.031 1 95.12 25 LYS B O 1
ATOM 712 N N . LEU B 1 26 ? 6.781 -3.932 -11.406 1 95.75 26 LEU B N 1
ATOM 713 C CA . LEU B 1 26 ? 7.82 -4.879 -11.797 1 95.75 26 LEU B CA 1
ATOM 714 C C . LEU B 1 26 ? 7.762 -5.16 -13.297 1 95.75 26 LEU B C 1
ATOM 716 O O . LEU B 1 26 ? 8.672 -5.793 -13.844 1 95.75 26 LEU B O 1
ATOM 720 N N . GLY B 1 27 ? 6.824 -4.656 -13.938 1 90.88 27 GLY B N 1
ATOM 721 C CA . GLY B 1 27 ? 6.742 -4.617 -15.391 1 90.88 27 GLY B CA 1
ATOM 722 C C . GLY B 1 27 ? 6.586 -5.988 -16.016 1 90.88 27 GLY B C 1
ATOM 723 O O . GLY B 1 27 ? 5.727 -6.77 -15.602 1 90.88 27 GLY B O 1
ATOM 724 N N . ASP B 1 28 ? 7.438 -6.168 -17.062 1 90.81 28 ASP B N 1
ATOM 725 C CA . ASP B 1 28 ? 7.309 -7.34 -17.938 1 90.81 28 ASP B CA 1
ATOM 726 C C . ASP B 1 28 ? 7.84 -8.594 -17.234 1 90.81 28 ASP B C 1
ATOM 728 O O . ASP B 1 28 ? 7.727 -9.695 -17.766 1 90.81 28 ASP B O 1
ATOM 732 N N . LYS B 1 29 ? 8.312 -8.5 -16.047 1 94.19 29 LYS B N 1
ATOM 733 C CA . LYS B 1 29 ? 8.852 -9.648 -15.32 1 94.19 29 LYS B CA 1
ATOM 734 C C . LYS B 1 29 ? 7.734 -10.453 -14.656 1 94.19 29 LYS B C 1
ATOM 736 O O . LYS B 1 29 ? 7.965 -11.555 -14.156 1 94.19 29 LYS B O 1
ATOM 741 N N . ILE B 1 30 ? 6.562 -9.805 -14.633 1 96.5 30 ILE B N 1
ATOM 742 C CA . ILE B 1 30 ? 5.383 -10.469 -14.07 1 96.5 30 ILE B CA 1
ATOM 743 C C . ILE B 1 30 ? 4.496 -10.977 -15.203 1 96.5 30 ILE B C 1
ATOM 745 O O . ILE B 1 30 ? 4.098 -10.211 -16.078 1 96.5 30 ILE B O 1
ATOM 749 N N . GLN B 1 31 ? 4.203 -12.219 -15.188 1 97 31 GLN B N 1
ATOM 750 C CA . GL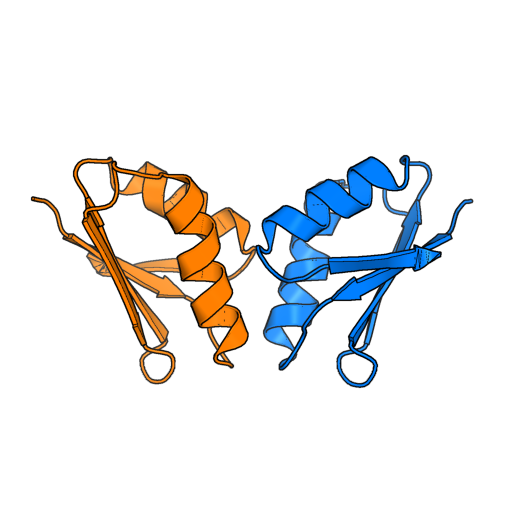N B 1 31 ? 3.357 -12.805 -16.219 1 97 31 GLN B CA 1
ATOM 751 C C . GLN B 1 31 ? 1.879 -12.633 -15.891 1 97 31 GLN B C 1
ATOM 753 O O . GLN B 1 31 ? 1.062 -12.359 -16.766 1 97 31 GLN B O 1
ATOM 758 N N . SER B 1 32 ? 1.571 -12.852 -14.633 1 97.69 32 SER B N 1
ATOM 759 C CA . SER B 1 32 ? 0.186 -12.648 -14.219 1 97.69 32 SER B CA 1
ATOM 760 C C . SER B 1 32 ? 0.086 -12.406 -12.719 1 97.69 32 SER B C 1
ATOM 762 O O . SER B 1 32 ? 0.92 -12.891 -11.953 1 97.69 32 SER B O 1
ATOM 764 N N . VAL B 1 33 ? -0.866 -11.633 -12.391 1 98.25 33 VAL B N 1
ATOM 765 C CA . VAL B 1 33 ? -1.245 -11.398 -11 1 98.25 33 VAL B CA 1
ATOM 766 C C . VAL B 1 33 ? -2.74 -11.648 -10.82 1 98.25 33 VAL B C 1
ATOM 768 O O . VAL B 1 33 ? -3.562 -11.078 -11.539 1 98.25 33 VAL B O 1
ATOM 771 N N . GLU B 1 34 ? -3.102 -12.5 -9.891 1 98.06 34 GLU B N 1
ATOM 772 C CA . GLU B 1 34 ? -4.488 -12.75 -9.508 1 98.06 34 GLU B CA 1
ATOM 773 C C . GLU B 1 34 ? -4.703 -12.492 -8.023 1 98.06 34 GLU B C 1
ATOM 775 O O . GLU B 1 34 ? -3.912 -12.938 -7.188 1 98.06 34 GLU B O 1
ATOM 780 N N . THR B 1 35 ? -5.785 -11.734 -7.812 1 98.19 35 THR B N 1
ATOM 781 C CA . THR B 1 35 ? -6.141 -11.461 -6.422 1 98.19 35 THR B CA 1
ATOM 782 C C . THR B 1 35 ? -7.543 -11.961 -6.113 1 98.19 35 THR B C 1
ATOM 784 O O . THR B 1 35 ? -8.406 -12 -6.992 1 98.19 35 THR B O 1
ATOM 787 N N . ASP B 1 36 ? -7.699 -12.344 -4.84 1 97.62 36 ASP B N 1
ATOM 788 C CA . ASP B 1 36 ? -9 -12.781 -4.344 1 97.62 36 ASP B CA 1
ATOM 789 C C . ASP B 1 36 ? -9.273 -12.211 -2.949 1 97.62 36 ASP B C 1
ATOM 791 O O . ASP B 1 36 ? -8.656 -12.641 -1.971 1 97.62 36 ASP B O 1
ATOM 795 N N . VAL B 1 37 ? -10.219 -11.281 -2.848 1 96.06 37 VAL B N 1
ATOM 796 C CA . VAL B 1 37 ? -10.516 -10.602 -1.591 1 96.06 37 VAL B CA 1
ATOM 797 C C . VAL B 1 37 ? -11.156 -11.578 -0.61 1 96.06 37 VAL B C 1
ATOM 799 O O . VAL B 1 37 ? -10.852 -11.555 0.585 1 96.06 37 VAL B O 1
ATOM 802 N N . ALA B 1 38 ? -12.008 -12.484 -1.139 1 96.56 38 ALA B N 1
ATOM 803 C CA . ALA B 1 38 ? -12.727 -13.43 -0.287 1 96.56 38 ALA B CA 1
ATOM 804 C C . ALA B 1 38 ? -11.766 -14.367 0.426 1 96.56 38 ALA B C 1
ATOM 806 O O . ALA B 1 38 ? -11.883 -14.602 1.631 1 96.56 38 ALA B O 1
ATOM 807 N N . SER B 1 39 ? -10.75 -14.789 -0.311 1 96.88 39 SER B N 1
ATOM 808 C CA . SER B 1 39 ? -9.781 -15.719 0.264 1 96.88 39 SER B CA 1
ATOM 809 C C . SER B 1 39 ? -8.531 -14.992 0.741 1 96.88 39 SER B C 1
ATOM 811 O O . SER B 1 39 ? -7.629 -15.602 1.312 1 96.88 39 SER B O 1
ATOM 813 N N . GLN B 1 40 ? -8.445 -13.734 0.523 1 97.44 40 GLN B N 1
ATOM 814 C CA . GLN B 1 40 ? -7.332 -12.883 0.941 1 97.44 40 GLN B CA 1
ATOM 815 C C . GLN B 1 40 ? -6.012 -13.367 0.352 1 97.44 40 GLN B C 1
ATOM 817 O O . GLN B 1 40 ? -5.012 -13.477 1.063 1 97.44 40 GLN B O 1
ATOM 822 N N . THR B 1 41 ? -6.059 -13.672 -0.977 1 98.19 41 THR B N 1
ATOM 823 C CA . THR B 1 41 ? -4.871 -14.258 -1.585 1 98.19 41 THR B CA 1
ATOM 824 C C . THR B 1 41 ? -4.41 -13.438 -2.783 1 98.19 41 THR B C 1
ATOM 826 O O . THR B 1 41 ? -5.227 -12.805 -3.459 1 98.19 41 THR B O 1
ATOM 829 N N . VAL B 1 42 ? -3.086 -13.461 -2.984 1 98.56 42 VAL B N 1
ATOM 830 C CA . VAL B 1 42 ? -2.42 -12.953 -4.176 1 98.56 42 VAL B CA 1
ATOM 831 C C . VAL B 1 42 ? -1.594 -14.055 -4.824 1 98.56 42 VAL B C 1
ATOM 833 O O . VAL B 1 42 ? -0.744 -14.672 -4.172 1 98.56 42 VAL B O 1
ATOM 836 N N . THR B 1 43 ? -1.847 -14.367 -6.043 1 98.75 43 THR B N 1
ATOM 837 C CA . THR B 1 43 ? -1.097 -15.352 -6.809 1 98.75 43 THR B CA 1
ATOM 838 C C . THR B 1 43 ? -0.326 -14.688 -7.945 1 98.75 43 THR B C 1
ATOM 840 O O . THR B 1 43 ? -0.9 -13.93 -8.734 1 98.75 43 THR B O 1
ATOM 843 N N . VAL B 1 44 ? 0.944 -15.039 -8.023 1 98.56 44 VAL B N 1
ATOM 844 C CA . VAL B 1 44 ? 1.807 -14.344 -8.977 1 98.56 44 VAL B CA 1
ATOM 845 C C . VAL B 1 44 ? 2.568 -15.367 -9.82 1 98.56 44 VAL B C 1
ATOM 847 O O . VAL B 1 44 ? 3.215 -16.266 -9.273 1 98.56 44 VAL B O 1
ATOM 850 N N . GLU B 1 45 ? 2.455 -15.305 -11.086 1 98.44 45 GLU B N 1
ATOM 851 C CA . GLU B 1 45 ? 3.297 -16.047 -12.023 1 98.44 45 GLU B CA 1
ATOM 852 C C . GLU B 1 45 ? 4.449 -15.188 -12.523 1 98.44 45 GLU B C 1
ATOM 854 O O . GLU B 1 45 ? 4.227 -14.141 -13.148 1 98.44 45 GLU B O 1
ATOM 859 N N . THR B 1 46 ? 5.727 -15.594 -12.336 1 98 46 THR B N 1
ATOM 860 C CA . THR B 1 46 ? 6.871 -14.734 -12.617 1 98 46 THR B CA 1
ATOM 861 C C . THR B 1 46 ? 8.164 -15.547 -12.617 1 98 46 THR B C 1
ATOM 863 O O . THR B 1 46 ? 8.219 -16.641 -12.055 1 98 46 THR B O 1
ATOM 866 N N . GLU B 1 47 ? 9.141 -14.969 -13.258 1 96.31 47 GLU B N 1
ATOM 867 C CA . GLU B 1 47 ? 10.469 -15.586 -13.203 1 96.31 47 GLU B CA 1
ATOM 868 C C . GLU B 1 47 ? 11.312 -14.977 -12.086 1 96.31 47 GLU B C 1
ATOM 870 O O . GLU B 1 47 ? 12.406 -15.461 -11.805 1 96.31 47 GLU B O 1
ATOM 875 N N . LEU B 1 48 ? 10.773 -13.938 -11.453 1 97.44 48 LEU B N 1
ATOM 876 C CA . LEU B 1 48 ? 11.5 -13.32 -10.344 1 97.44 48 LEU B CA 1
ATOM 877 C C . LEU B 1 48 ? 11.461 -14.203 -9.102 1 97.44 48 LEU B C 1
ATOM 879 O O . LEU B 1 48 ? 10.531 -14.992 -8.93 1 97.44 48 LEU B O 1
ATOM 883 N N . PRO B 1 49 ? 12.508 -14.102 -8.281 1 97.75 49 PRO B N 1
ATOM 884 C CA . PRO B 1 49 ? 12.492 -14.875 -7.031 1 97.75 49 PRO B CA 1
ATOM 885 C C . PRO B 1 49 ? 11.328 -14.5 -6.121 1 97.75 49 PRO B C 1
ATOM 887 O O . PRO B 1 49 ? 10.898 -13.344 -6.102 1 97.75 49 PRO B O 1
ATOM 890 N N . GLN B 1 50 ? 10.812 -15.453 -5.301 1 98 50 GLN B N 1
ATOM 891 C CA . GLN B 1 50 ? 9.68 -15.273 -4.398 1 98 50 GLN B CA 1
ATOM 892 C C . GLN B 1 50 ? 9.922 -14.117 -3.432 1 98 50 GLN B C 1
ATOM 894 O O . GLN B 1 50 ? 9 -13.352 -3.137 1 98 50 GLN B O 1
ATOM 899 N N . ASP B 1 51 ? 11.156 -14.047 -2.949 1 97.81 51 ASP B N 1
ATOM 900 C CA . ASP B 1 51 ? 11.508 -13.016 -1.97 1 97.81 51 ASP B CA 1
ATOM 901 C C . ASP B 1 51 ? 11.305 -11.617 -2.545 1 97.81 51 ASP B C 1
ATOM 903 O O . ASP B 1 51 ? 10.93 -10.695 -1.822 1 97.81 51 ASP B O 1
ATOM 907 N N . GLU B 1 52 ? 11.57 -11.422 -3.805 1 97.69 52 GLU B N 1
ATOM 908 C CA . GLU B 1 52 ? 11.375 -10.125 -4.441 1 97.69 52 GLU B CA 1
ATOM 909 C C . GLU B 1 52 ? 9.891 -9.758 -4.496 1 97.69 52 GLU B C 1
ATOM 911 O O . GLU B 1 52 ? 9.523 -8.602 -4.289 1 97.69 52 GLU B O 1
ATOM 916 N N . ILE B 1 53 ? 8.992 -10.727 -4.773 1 98.19 53 ILE B N 1
ATOM 917 C CA . ILE B 1 53 ? 7.551 -10.5 -4.824 1 98.19 53 ILE B CA 1
ATOM 918 C C . ILE B 1 53 ? 7.031 -10.156 -3.432 1 98.19 53 ILE B C 1
ATOM 920 O O . ILE B 1 53 ? 6.23 -9.234 -3.27 1 98.19 53 ILE B O 1
ATOM 924 N N . LEU B 1 54 ? 7.609 -10.898 -2.451 1 98.19 54 LEU B N 1
ATOM 925 C CA . LEU B 1 54 ? 7.23 -10.641 -1.066 1 98.19 54 LEU B CA 1
ATOM 926 C C . LEU B 1 54 ? 7.59 -9.219 -0.66 1 98.19 54 LEU B C 1
ATOM 928 O O . LEU B 1 54 ? 6.754 -8.492 -0.115 1 98.19 54 LEU B O 1
ATOM 932 N N . LYS B 1 55 ? 8.773 -8.812 -1.023 1 97.12 55 LYS B N 1
ATOM 933 C CA . LYS B 1 55 ? 9.234 -7.469 -0.677 1 97.12 55 LYS B CA 1
ATOM 934 C C . LYS B 1 55 ? 8.375 -6.402 -1.358 1 97.12 55 LYS B C 1
ATOM 936 O O . LYS B 1 55 ? 8.055 -5.379 -0.753 1 97.12 55 LYS B O 1
ATOM 941 N N . THR B 1 56 ? 8.047 -6.684 -2.578 1 97.44 56 THR B N 1
ATOM 942 C CA . THR B 1 56 ? 7.219 -5.746 -3.324 1 97.44 56 THR B CA 1
ATOM 943 C C . THR B 1 56 ? 5.836 -5.613 -2.688 1 97.44 56 THR B C 1
ATOM 945 O O . THR B 1 56 ? 5.332 -4.504 -2.506 1 97.44 56 THR B O 1
ATOM 948 N N . LEU B 1 57 ? 5.289 -6.738 -2.283 1 97.62 57 LEU B N 1
ATOM 949 C CA . LEU B 1 57 ? 3.967 -6.734 -1.665 1 97.62 57 LEU B CA 1
ATOM 950 C C . LEU B 1 57 ? 4.008 -6.055 -0.301 1 97.62 57 LEU B C 1
ATOM 952 O O . LEU B 1 57 ? 3.039 -5.406 0.104 1 97.62 57 LEU B O 1
ATOM 956 N N . GLU B 1 58 ? 5.137 -6.133 0.358 1 96.12 58 GLU B N 1
ATOM 957 C CA . GLU B 1 58 ? 5.281 -5.539 1.684 1 96.12 58 GLU B CA 1
ATOM 958 C C . GLU B 1 58 ? 5.234 -4.016 1.611 1 96.12 58 GLU B C 1
ATOM 960 O O . GLU B 1 58 ? 4.977 -3.348 2.615 1 96.12 58 GLU B O 1
ATOM 965 N N . LYS B 1 59 ? 5.457 -3.459 0.412 1 94.94 59 LYS B N 1
ATOM 966 C CA . LYS B 1 59 ? 5.359 -2.012 0.251 1 94.94 59 LYS B CA 1
ATOM 967 C C . LYS B 1 59 ? 3.938 -1.523 0.522 1 94.94 59 LYS B C 1
ATOM 969 O O . LYS B 1 59 ? 3.732 -0.359 0.873 1 94.94 59 LYS B O 1
ATOM 974 N N . THR B 1 60 ? 2.938 -2.432 0.408 1 95.38 60 THR B N 1
ATOM 975 C CA . THR B 1 60 ? 1.555 -2.066 0.698 1 95.38 60 THR B CA 1
ATOM 976 C C . THR B 1 60 ? 1.352 -1.862 2.195 1 95.38 60 THR B C 1
ATOM 978 O O . THR B 1 60 ? 0.336 -1.308 2.621 1 95.38 60 THR B O 1
ATOM 981 N N . GLN B 1 61 ? 2.311 -2.328 2.918 1 94.75 61 GLN B N 1
ATOM 982 C CA . GLN B 1 61 ? 2.301 -2.23 4.375 1 94.75 61 GLN B CA 1
ATOM 983 C C . GLN B 1 61 ? 1.116 -2.986 4.969 1 94.75 61 GLN B C 1
ATOM 985 O O . GLN B 1 61 ? 0.525 -2.547 5.957 1 94.75 61 GLN B O 1
ATOM 990 N N . LYS B 1 62 ? 0.78 -4.047 4.355 1 93.69 62 LYS B N 1
ATOM 991 C CA . LYS B 1 62 ? -0.182 -5.027 4.848 1 93.69 62 LYS B CA 1
ATOM 992 C C . LYS B 1 62 ? 0.516 -6.312 5.285 1 93.69 62 LYS B C 1
ATOM 994 O O . LYS B 1 62 ? 1.677 -6.539 4.941 1 93.69 62 LYS B O 1
ATOM 999 N N . LYS B 1 63 ? -0.174 -7.012 6.098 1 94.56 63 LYS B N 1
ATOM 1000 C CA . LYS B 1 63 ? 0.378 -8.305 6.5 1 94.56 63 LYS B CA 1
ATOM 1001 C C . LYS B 1 63 ? 0.383 -9.281 5.332 1 94.56 63 LYS B C 1
ATOM 1003 O O . LYS B 1 63 ? -0.658 -9.539 4.719 1 94.56 63 LYS B O 1
ATOM 1008 N N . ILE B 1 64 ? 1.519 -9.734 5.047 1 97.19 64 ILE B N 1
ATOM 1009 C CA . ILE B 1 64 ? 1.69 -10.68 3.947 1 97.19 64 ILE B CA 1
ATOM 1010 C C . ILE B 1 64 ? 2.371 -11.945 4.461 1 97.19 64 ILE B C 1
ATOM 1012 O O . ILE B 1 64 ? 3.344 -11.875 5.215 1 97.19 64 ILE B O 1
ATOM 1016 N N . THR B 1 65 ? 1.824 -13.055 4.125 1 97.75 65 THR B N 1
ATOM 1017 C CA . THR B 1 65 ? 2.469 -14.32 4.449 1 97.75 65 THR B CA 1
ATOM 1018 C C . THR B 1 65 ? 2.609 -15.195 3.203 1 97.75 65 THR B C 1
ATOM 1020 O O . THR B 1 65 ? 1.736 -15.18 2.332 1 97.75 65 THR B O 1
ATOM 1023 N N . VAL B 1 66 ? 3.742 -15.914 3.168 1 97.88 66 VAL B N 1
ATOM 1024 C CA . VAL B 1 66 ? 3.984 -16.812 2.037 1 97.88 66 VAL B CA 1
ATOM 1025 C C . VAL B 1 66 ? 3.156 -18.078 2.193 1 97.88 66 VAL B C 1
ATOM 1027 O O . VAL B 1 66 ? 3.104 -18.672 3.277 1 97.88 66 VAL B O 1
ATOM 1030 N N . VAL B 1 67 ? 2.434 -18.453 1.134 1 97.56 67 VAL B N 1
ATOM 1031 C CA . VAL B 1 67 ? 1.656 -19.688 1.124 1 97.56 67 VAL B CA 1
ATOM 1032 C C . VAL B 1 67 ? 2.391 -20.75 0.316 1 97.56 67 VAL B C 1
ATOM 1034 O O . VAL B 1 67 ? 2.535 -21.891 0.766 1 97.56 67 VAL B O 1
ATOM 1037 N N . SER B 1 68 ? 2.838 -20.453 -0.913 1 92.69 68 SER B N 1
ATOM 1038 C CA . SER B 1 68 ? 3.564 -21.406 -1.746 1 92.69 68 SER B CA 1
ATOM 1039 C C . SER B 1 68 ? 4.426 -20.703 -2.779 1 92.69 68 SER B C 1
ATOM 1041 O O . SER B 1 68 ? 4.184 -19.531 -3.1 1 92.69 68 SER B O 1
#

Nearest PDB structures (foldseek):
  3k7r-assembly6_L  TM=9.301E-01  e=1.914E-06  Saccharomyces cerevisiae
  1cc7-assembly1_A  TM=9.007E-01  e=2.651E-06  Saccharomyces cerevisiae
  5vdf-assembly4_H  TM=9.255E-01  e=8.560E-06  Saccharomyces cerevisiae S288C
  8r7d-assembly2_C  TM=9.085E-01  e=1.752E-05  Oryza sativa
  1qup-assembly1_B  TM=8.101E-01  e=1.538E-05  Saccharomyces cerevisiae